Protein AF-A0A965PT67-F1 (afdb_monomer_lite)

Secondary structure (DSSP, 8-state):
--HHHHHHHHHHHHHHHHHHHHHHHHHHHHHHHHHHHHHHHHHHHHHHHHHHS-HHHHHHHHHHHHHHHHHTTSS-HHHHHHHHHHHHHHHHHHHHHHHHHHHHHHHHHHHHTT-

pLDDT: mean 85.27, std 9.39, range [55.38, 97.94]

Sequence (115 aa):
MSKLDLAFSLTANADGMSRGVAQADKELSKVGRSSKATSAEFRQAAKITQELQTPTEKYAASVSQLDKLLQKGLLTQEVYSRAVEKAKADMNAATQATDEMRSSSSLLQRTINAT

Radius of gyration: 30.09 Å; chains: 1; bounding box: 62×45×89 Å

Structure (mmCIF, N/CA/C/O backbone):
data_AF-A0A965PT67-F1
#
_entry.id   AF-A0A965PT67-F1
#
loop_
_atom_site.group_PDB
_atom_site.id
_atom_site.type_symbol
_atom_site.label_atom_id
_atom_site.label_alt_id
_atom_site.label_comp_id
_atom_site.label_asym_id
_atom_site.label_entity_id
_atom_site.label_seq_id
_atom_site.pdbx_PDB_ins_code
_atom_site.Cartn_x
_atom_site.Cartn_y
_atom_site.Cartn_z
_atom_site.occupancy
_atom_site.B_iso_or_equiv
_atom_site.auth_seq_id
_atom_site.auth_comp_id
_atom_site.auth_asym_id
_atom_site.auth_atom_id
_atom_site.pdbx_PDB_model_num
ATOM 1 N N . MET A 1 1 ? 38.659 8.249 -53.487 1.00 60.44 1 MET A N 1
ATOM 2 C CA . MET A 1 1 ? 38.531 9.039 -52.243 1.00 60.44 1 MET A CA 1
ATOM 3 C C . MET A 1 1 ? 39.920 9.341 -51.724 1.00 60.44 1 MET A C 1
ATOM 5 O O . MET A 1 1 ? 40.724 8.418 -51.629 1.00 60.44 1 MET A O 1
ATOM 9 N N . SER A 1 2 ? 40.227 10.612 -51.468 1.00 81.50 2 SER A N 1
ATOM 10 C CA . SER A 1 2 ? 41.522 11.003 -50.908 1.00 81.50 2 SER A CA 1
ATOM 11 C C . SER A 1 2 ? 41.544 10.750 -49.392 1.00 81.50 2 SER A C 1
ATOM 13 O O . SER A 1 2 ? 40.494 10.695 -48.751 1.00 81.50 2 SER A O 1
ATOM 15 N N . LYS A 1 3 ? 42.732 10.601 -48.787 1.00 76.56 3 LYS A N 1
ATOM 16 C CA . LYS A 1 3 ? 42.868 10.484 -47.318 1.00 76.56 3 LYS A CA 1
ATOM 17 C C . LYS A 1 3 ? 42.281 11.701 -46.579 1.00 76.56 3 LYS A C 1
ATOM 19 O O . LYS A 1 3 ? 41.862 11.568 -45.434 1.00 76.56 3 LYS A O 1
ATOM 24 N N . LEU A 1 4 ? 42.234 12.856 -47.249 1.00 76.00 4 LEU A N 1
ATOM 25 C CA . LEU A 1 4 ? 41.661 14.100 -46.739 1.00 76.00 4 LEU A CA 1
ATOM 26 C C . LEU A 1 4 ? 40.129 14.014 -46.600 1.00 76.00 4 LEU A C 1
ATOM 28 O O . LEU A 1 4 ? 39.590 14.406 -45.568 1.00 76.00 4 LEU A O 1
ATOM 32 N N . ASP A 1 5 ? 39.443 13.435 -47.592 1.00 72.31 5 ASP A N 1
ATOM 33 C CA . ASP A 1 5 ? 37.976 13.285 -47.583 1.00 72.31 5 ASP A CA 1
ATOM 34 C C . ASP A 1 5 ? 37.503 12.341 -46.468 1.00 72.31 5 ASP A C 1
ATOM 36 O O . ASP A 1 5 ? 36.498 12.593 -45.801 1.00 72.31 5 ASP A O 1
ATOM 40 N N . LEU A 1 6 ? 38.251 11.255 -46.237 1.00 73.50 6 LEU A N 1
ATOM 41 C CA . LEU A 1 6 ? 37.937 10.271 -45.200 1.00 73.50 6 LEU A CA 1
ATOM 42 C C . LEU A 1 6 ? 38.121 10.857 -43.792 1.00 73.50 6 LEU A C 1
ATOM 44 O O . LEU A 1 6 ? 37.294 10.624 -42.914 1.00 73.50 6 LEU A O 1
ATOM 48 N N . ALA A 1 7 ? 39.177 11.652 -43.592 1.00 68.31 7 ALA A N 1
ATOM 49 C CA . ALA A 1 7 ? 39.426 12.339 -42.328 1.00 68.31 7 ALA A CA 1
ATOM 50 C C . ALA A 1 7 ? 38.323 13.363 -42.011 1.00 68.31 7 ALA A C 1
ATOM 52 O O . ALA A 1 7 ? 37.841 13.417 -40.882 1.00 68.31 7 ALA A O 1
ATOM 53 N N . PHE A 1 8 ? 37.870 14.128 -43.008 1.00 71.56 8 PHE A N 1
ATOM 54 C CA . PHE A 1 8 ? 36.785 15.095 -42.832 1.00 71.56 8 PHE A CA 1
ATOM 55 C C . PHE A 1 8 ? 35.443 14.415 -42.508 1.00 71.56 8 PHE A C 1
ATOM 57 O O . PHE A 1 8 ? 34.743 14.823 -41.581 1.00 71.56 8 PHE A O 1
ATOM 64 N N . SER A 1 9 ? 35.107 1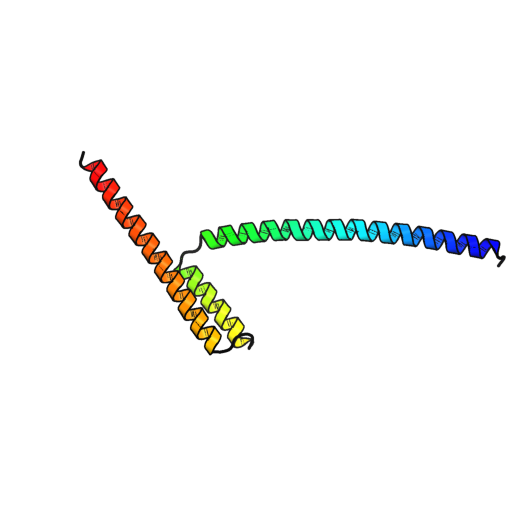3.337 -43.225 1.00 71.56 9 SER A N 1
ATOM 65 C CA . SER A 1 9 ? 33.877 12.568 -42.996 1.00 71.56 9 SER A CA 1
ATOM 66 C C . SER A 1 9 ? 33.841 11.899 -41.615 1.00 71.56 9 SER A C 1
ATOM 68 O O . SER A 1 9 ? 32.796 11.909 -40.960 1.00 71.56 9 SER A O 1
ATOM 70 N N . LEU A 1 10 ? 34.970 11.355 -41.147 1.00 71.62 10 LEU A N 1
ATOM 71 C CA . LEU A 1 10 ? 35.052 10.697 -39.843 1.00 71.62 10 LEU A CA 1
ATOM 72 C C . LEU A 1 10 ? 34.889 11.699 -38.687 1.00 71.62 10 LEU A C 1
ATOM 74 O O . LEU A 1 10 ? 34.143 11.424 -37.748 1.00 71.62 10 LEU A O 1
ATOM 78 N N . THR A 1 11 ? 35.516 12.876 -38.786 1.00 69.69 11 THR A N 1
ATOM 79 C CA . THR A 1 11 ? 35.399 13.949 -37.783 1.00 69.69 11 THR A CA 1
ATOM 80 C C . THR A 1 11 ? 33.974 14.498 -37.696 1.00 69.69 11 THR A C 1
ATOM 82 O O . THR A 1 11 ? 33.429 14.609 -36.601 1.00 69.69 11 THR A O 1
ATOM 85 N N . ALA A 1 12 ? 33.312 14.744 -38.834 1.00 73.50 12 ALA A N 1
ATOM 86 C CA . ALA A 1 12 ? 31.923 15.209 -38.848 1.00 73.50 12 ALA A CA 1
ATOM 87 C C . ALA A 1 12 ? 30.954 14.207 -38.185 1.00 73.50 12 ALA A C 1
ATOM 89 O O . ALA A 1 12 ? 30.024 14.606 -37.478 1.00 73.50 12 ALA A O 1
ATOM 90 N N . ASN A 1 13 ? 31.187 12.904 -38.371 1.00 76.88 13 ASN A N 1
ATOM 91 C CA . ASN A 1 13 ? 30.379 11.856 -37.749 1.00 76.88 13 ASN A CA 1
ATOM 92 C C . ASN A 1 13 ? 30.659 11.723 -36.237 1.00 76.88 13 ASN A C 1
ATOM 94 O O . ASN A 1 13 ? 29.732 11.532 -35.451 1.00 76.88 13 ASN A O 1
ATOM 98 N N . ALA A 1 14 ? 31.919 11.878 -35.813 1.00 77.81 14 ALA A N 1
ATOM 99 C CA . ALA A 1 14 ? 32.308 11.869 -34.401 1.00 77.81 14 ALA A CA 1
ATOM 100 C C . ALA A 1 14 ? 31.713 13.058 -33.619 1.00 77.81 14 ALA A C 1
ATOM 102 O O . ALA A 1 14 ? 31.199 12.881 -32.509 1.00 77.81 14 ALA A O 1
ATOM 103 N N . ASP A 1 15 ? 31.702 14.252 -34.217 1.00 81.38 15 ASP A N 1
ATOM 104 C CA . ASP A 1 15 ? 31.069 15.442 -33.636 1.00 81.38 15 ASP A CA 1
ATOM 105 C C . ASP A 1 15 ? 29.543 15.297 -33.557 1.00 81.38 15 ASP A C 1
ATOM 107 O O . ASP A 1 15 ? 28.919 15.688 -32.566 1.00 81.38 15 ASP A O 1
ATOM 111 N N . GLY A 1 16 ? 28.929 14.709 -34.589 1.00 81.38 16 GLY A N 1
ATOM 112 C CA . GLY A 1 16 ? 27.499 14.402 -34.618 1.00 81.38 16 GLY A CA 1
ATOM 113 C C . GLY A 1 16 ? 27.090 13.419 -33.519 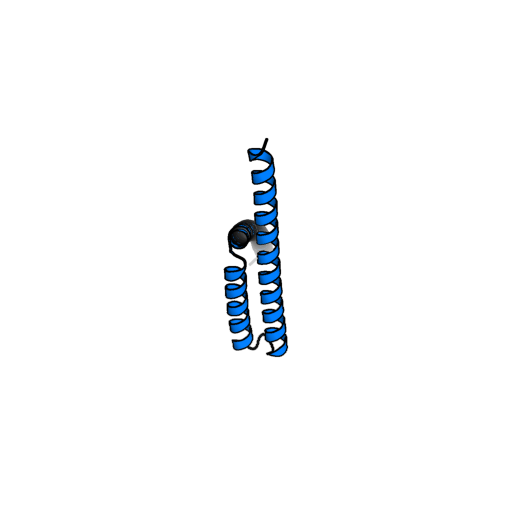1.00 81.38 16 GLY A C 1
ATOM 114 O O . GLY A 1 16 ? 26.148 13.692 -32.773 1.00 81.38 16 GLY A O 1
ATOM 115 N N . MET A 1 17 ? 27.835 12.319 -33.358 1.00 82.50 17 MET A N 1
ATOM 116 C CA . MET A 1 17 ? 27.606 11.343 -32.286 1.00 82.50 17 MET A CA 1
ATOM 117 C C . MET A 1 17 ? 27.790 11.957 -30.899 1.00 82.50 17 MET A C 1
ATOM 119 O O . MET A 1 17 ? 26.936 11.767 -30.038 1.00 82.50 17 MET A O 1
ATOM 123 N N . SER A 1 18 ? 28.846 12.743 -30.685 1.00 83.31 18 SER A N 1
ATOM 124 C CA . SER A 1 18 ? 29.108 13.379 -29.387 1.00 83.31 18 SER A CA 1
ATOM 125 C C . SER A 1 18 ? 27.982 14.334 -28.977 1.00 83.31 18 SER A C 1
ATOM 127 O O . SER A 1 18 ? 27.534 14.325 -27.830 1.00 83.31 18 SER A O 1
ATOM 129 N N . ARG A 1 19 ? 27.456 15.121 -29.926 1.00 85.25 19 ARG A N 1
ATOM 130 C CA . ARG A 1 19 ? 26.286 15.983 -29.687 1.00 85.25 19 ARG A CA 1
ATOM 131 C C . ARG A 1 19 ? 25.012 15.173 -29.449 1.00 85.25 19 ARG A C 1
ATOM 133 O O . ARG A 1 19 ? 24.238 15.527 -28.563 1.00 85.25 19 ARG A O 1
ATOM 140 N N . GLY A 1 20 ? 24.813 14.088 -30.199 1.00 84.12 20 GLY A N 1
ATOM 141 C CA . GLY A 1 20 ? 23.674 13.183 -30.033 1.00 84.12 20 GLY A CA 1
ATOM 142 C C . GLY A 1 20 ? 23.646 12.514 -28.658 1.00 84.12 20 GLY A C 1
ATOM 143 O O . GLY A 1 20 ? 22.606 12.517 -28.004 1.00 84.12 20 GLY A O 1
ATOM 144 N N . VAL A 1 21 ? 24.792 12.020 -28.181 1.00 86.44 21 VAL A N 1
ATOM 145 C CA . VAL A 1 21 ? 24.941 11.431 -26.840 1.00 86.44 21 VAL A CA 1
ATOM 146 C C . VAL A 1 21 ? 24.679 12.479 -25.758 1.00 86.44 21 VAL A C 1
ATOM 148 O O . VAL A 1 21 ? 23.845 12.254 -24.887 1.00 86.44 21 VAL A O 1
ATOM 151 N N . ALA A 1 22 ? 25.276 13.671 -25.861 1.00 86.44 22 ALA A N 1
ATOM 152 C CA . ALA A 1 22 ? 25.040 14.747 -24.896 1.00 86.44 22 ALA A CA 1
ATOM 153 C C . ALA A 1 22 ? 23.563 15.194 -24.843 1.00 86.44 22 ALA A C 1
ATOM 155 O O . ALA A 1 22 ? 23.036 15.535 -23.779 1.00 86.44 22 ALA A O 1
ATOM 156 N N . GLN A 1 23 ? 22.873 15.193 -25.986 1.00 87.06 23 GLN A N 1
ATOM 157 C CA . GLN A 1 23 ? 21.446 15.492 -26.051 1.00 87.06 23 GLN A CA 1
ATOM 158 C C . GLN A 1 23 ? 20.601 14.366 -25.442 1.00 87.06 23 GLN A C 1
ATOM 160 O O . GLN A 1 23 ? 19.678 14.652 -24.677 1.00 87.06 23 GLN A O 1
ATOM 165 N N . ALA A 1 24 ? 20.938 13.106 -25.721 1.00 84.94 24 ALA A N 1
ATOM 166 C CA . ALA A 1 24 ? 20.283 11.947 -25.123 1.00 84.94 24 ALA A CA 1
ATOM 167 C C . ALA A 1 24 ? 20.430 11.941 -23.593 1.00 84.94 24 ALA A C 1
ATOM 169 O O . ALA A 1 24 ? 19.432 11.782 -22.892 1.00 84.94 24 ALA A O 1
ATOM 170 N N . ASP A 1 25 ? 21.623 12.222 -23.066 1.00 86.44 25 ASP A N 1
ATOM 171 C CA . ASP A 1 25 ? 21.878 12.312 -21.623 1.00 86.44 25 ASP A CA 1
ATOM 172 C C . ASP A 1 25 ? 21.050 13.416 -20.957 1.00 86.44 25 ASP A C 1
ATOM 174 O O . ASP A 1 25 ? 20.505 13.240 -19.860 1.00 86.44 25 ASP A O 1
ATOM 178 N N . LYS A 1 26 ? 20.904 14.563 -21.630 1.00 89.69 26 LYS A N 1
ATOM 179 C CA . LYS A 1 26 ? 20.093 15.684 -21.144 1.00 89.69 26 LYS A CA 1
ATOM 180 C C . LYS A 1 26 ? 18.613 15.319 -21.068 1.00 89.69 26 LYS A C 1
ATOM 182 O O . LYS A 1 26 ? 17.972 15.628 -20.060 1.00 89.69 26 LYS A O 1
ATOM 187 N N . GLU A 1 27 ? 18.070 14.680 -22.101 1.00 88.56 27 GLU A N 1
ATOM 188 C CA . GLU A 1 27 ? 16.667 14.253 -22.118 1.00 88.56 27 GLU A CA 1
ATOM 189 C C . GLU A 1 27 ? 16.416 13.107 -21.135 1.00 88.56 27 GLU A C 1
ATOM 191 O O . GLU A 1 27 ? 15.469 13.179 -20.353 1.00 88.56 27 GLU A O 1
ATOM 196 N N . LEU A 1 28 ? 17.314 12.123 -21.048 1.00 88.69 28 LEU A N 1
ATOM 197 C CA . LEU A 1 28 ? 17.227 11.045 -20.063 1.00 88.69 28 LEU A CA 1
ATOM 198 C C . LEU A 1 28 ? 17.262 11.589 -18.630 1.00 88.69 28 LEU A C 1
ATOM 200 O O . LEU A 1 28 ? 16.466 11.186 -17.784 1.00 88.69 28 LEU A O 1
ATOM 204 N N . SER A 1 29 ? 18.116 12.578 -18.362 1.00 89.62 29 SER A N 1
ATOM 205 C CA . SER A 1 29 ? 18.179 13.252 -17.062 1.00 89.62 29 SER A CA 1
ATOM 206 C C . SER A 1 29 ? 16.922 14.067 -16.750 1.00 89.62 29 SER A C 1
ATOM 208 O O . SER A 1 29 ? 16.553 14.222 -15.584 1.00 89.62 29 SER A O 1
ATOM 210 N N . LYS A 1 30 ? 16.255 14.643 -17.758 1.00 88.25 30 LYS A N 1
ATOM 211 C CA . LYS A 1 30 ? 14.959 15.314 -17.570 1.00 88.25 30 LYS A CA 1
ATOM 212 C C . LYS A 1 30 ? 13.856 14.300 -17.286 1.00 88.25 30 LYS A C 1
ATOM 214 O O . LYS A 1 30 ? 13.116 14.503 -16.332 1.00 88.25 30 LYS A O 1
ATOM 219 N N . VAL A 1 31 ? 13.799 13.204 -18.043 1.00 88.50 31 VAL A N 1
ATOM 220 C CA . VAL A 1 31 ? 12.830 12.113 -17.857 1.00 88.50 31 VAL A CA 1
ATOM 221 C C . VAL A 1 31 ? 13.014 11.429 -16.500 1.00 88.50 31 VAL A C 1
ATOM 223 O O . VAL A 1 31 ? 12.044 11.171 -15.794 1.00 88.50 31 VAL A O 1
ATOM 226 N N . GLY A 1 32 ? 14.254 11.189 -16.073 1.00 85.94 32 GLY A N 1
ATOM 227 C CA . GLY A 1 32 ? 14.544 10.642 -14.747 1.00 85.94 32 GLY A CA 1
ATOM 228 C C . GLY A 1 32 ? 14.094 11.577 -13.621 1.00 85.94 32 GLY A C 1
ATOM 229 O O . GLY A 1 32 ? 13.506 11.132 -12.634 1.00 85.94 32 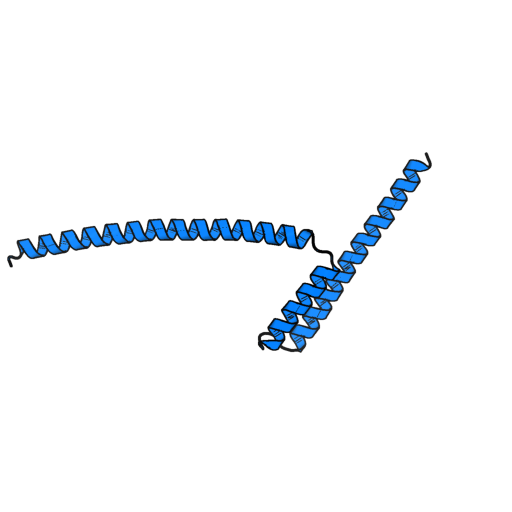GLY A O 1
ATOM 230 N N . ARG A 1 33 ? 14.308 12.890 -13.780 1.00 85.44 33 ARG A N 1
ATOM 231 C CA . ARG A 1 33 ? 13.835 13.899 -12.820 1.00 85.44 33 ARG A CA 1
ATOM 232 C C . ARG A 1 33 ? 12.312 14.019 -12.801 1.00 85.44 33 ARG A C 1
ATOM 234 O O . ARG A 1 33 ? 11.751 14.053 -11.709 1.00 85.44 33 ARG A O 1
ATOM 241 N N . SER A 1 34 ? 11.652 14.042 -13.960 1.00 79.19 34 SER A N 1
ATOM 242 C CA . SER A 1 34 ? 10.189 14.108 -14.037 1.00 79.19 34 SER A CA 1
ATOM 243 C C . SER A 1 34 ? 9.549 12.852 -13.451 1.00 79.19 34 SER A C 1
ATOM 245 O O . SER A 1 34 ? 8.693 12.962 -12.582 1.00 79.19 34 SER A O 1
ATOM 247 N N . SER A 1 35 ? 10.050 11.663 -13.797 1.00 82.38 35 SER A N 1
ATOM 248 C CA . SER A 1 35 ? 9.604 10.391 -13.217 1.00 82.38 35 SER A CA 1
ATOM 249 C C . SER A 1 35 ? 9.746 10.368 -11.690 1.00 82.38 35 SER A C 1
ATOM 251 O O . SER A 1 35 ? 8.828 9.955 -10.975 1.00 82.38 35 SER A O 1
ATOM 253 N N . LYS A 1 36 ? 10.864 10.880 -11.154 1.00 83.25 36 LYS A N 1
ATOM 254 C CA . LYS A 1 36 ? 11.080 10.980 -9.703 1.00 83.25 36 LYS A CA 1
ATOM 255 C C . LYS A 1 36 ? 10.113 11.958 -9.030 1.00 83.25 36 LYS A C 1
ATOM 257 O O . LYS A 1 36 ? 9.614 11.632 -7.952 1.00 83.25 36 LYS A O 1
ATOM 262 N N . ALA A 1 37 ? 9.867 13.120 -9.639 1.00 77.06 37 ALA A N 1
ATOM 263 C CA . ALA A 1 37 ? 8.932 14.126 -9.132 1.00 77.06 37 ALA A CA 1
ATOM 264 C C . ALA A 1 37 ? 7.499 13.577 -9.101 1.00 77.06 37 ALA A C 1
ATOM 266 O O . ALA A 1 37 ? 6.888 13.521 -8.037 1.00 77.06 37 ALA A O 1
ATOM 267 N N . THR A 1 38 ? 7.033 13.021 -10.218 1.00 78.69 38 THR A N 1
ATOM 268 C CA . THR A 1 38 ? 5.731 12.354 -10.323 1.00 78.69 38 THR A CA 1
ATOM 269 C C . THR A 1 38 ? 5.594 11.213 -9.311 1.00 78.69 38 THR A C 1
ATOM 271 O O . THR A 1 38 ? 4.594 11.105 -8.608 1.00 78.69 38 THR A O 1
ATOM 274 N N . SER A 1 39 ? 6.632 10.388 -9.141 1.00 84.00 39 SER A N 1
ATOM 275 C CA . SER A 1 39 ? 6.631 9.329 -8.123 1.00 84.00 39 SER A CA 1
ATOM 276 C C . SER A 1 39 ? 6.527 9.874 -6.693 1.00 84.00 39 SER A C 1
ATOM 278 O O . SER A 1 39 ? 5.973 9.208 -5.821 1.00 84.00 39 SER A O 1
ATOM 280 N N . ALA A 1 40 ? 7.088 11.053 -6.409 1.00 84.06 40 ALA A N 1
ATOM 281 C CA . ALA A 1 40 ? 6.975 11.683 -5.096 1.00 84.06 40 ALA A CA 1
ATOM 282 C C . ALA A 1 40 ? 5.547 12.182 -4.830 1.00 84.06 40 ALA A C 1
ATOM 284 O O . ALA A 1 40 ? 5.011 11.903 -3.759 1.00 84.06 40 ALA A O 1
ATOM 285 N N . GLU A 1 41 ? 4.917 12.818 -5.816 1.00 80.62 41 GLU A N 1
ATOM 286 C CA . GLU A 1 41 ? 3.525 13.278 -5.744 1.00 80.62 41 GLU A CA 1
ATOM 287 C C . GLU A 1 41 ? 2.556 12.106 -5.536 1.00 80.62 41 GLU A C 1
ATOM 289 O O . GLU A 1 41 ? 1.724 12.142 -4.630 1.00 80.62 41 GLU A O 1
ATOM 294 N N . PHE A 1 42 ? 2.723 11.011 -6.287 1.00 79.81 42 PHE A N 1
ATOM 295 C CA . PHE A 1 42 ? 1.919 9.799 -6.096 1.00 79.81 42 PHE A CA 1
ATOM 296 C C . PHE A 1 42 ? 2.107 9.176 -4.713 1.00 79.81 42 PHE A C 1
ATOM 298 O O . PHE A 1 42 ? 1.131 8.753 -4.097 1.00 79.81 42 PHE A O 1
ATOM 305 N N . ARG A 1 43 ? 3.340 9.139 -4.190 1.00 80.94 43 ARG A N 1
ATOM 306 C CA . ARG A 1 43 ? 3.593 8.659 -2.821 1.00 80.94 43 ARG A CA 1
ATOM 307 C C . ARG A 1 43 ? 2.901 9.532 -1.779 1.00 80.94 43 ARG A C 1
ATOM 309 O O . ARG A 1 43 ? 2.356 9.000 -0.816 1.00 80.94 43 ARG A O 1
ATOM 316 N N . GLN A 1 44 ? 2.900 10.848 -1.970 1.00 79.06 44 GLN A N 1
ATOM 317 C CA . GLN A 1 44 ? 2.231 11.774 -1.062 1.00 79.06 44 GLN A CA 1
ATOM 318 C C . GLN A 1 44 ? 0.707 11.611 -1.115 1.00 79.06 44 GLN A C 1
ATOM 320 O O . GLN A 1 44 ? 0.074 11.498 -0.068 1.00 79.06 44 GLN A O 1
ATOM 325 N N . ALA A 1 45 ? 0.124 11.512 -2.310 1.00 75.38 45 ALA A N 1
ATOM 326 C CA . ALA A 1 45 ? -1.304 11.253 -2.480 1.00 75.38 45 ALA A CA 1
ATOM 327 C C . ALA A 1 45 ? -1.722 9.897 -1.882 1.00 75.38 45 ALA A C 1
ATOM 329 O O . ALA A 1 45 ? -2.738 9.808 -1.190 1.00 75.38 45 ALA A O 1
ATOM 330 N N . ALA A 1 46 ? -0.913 8.852 -2.086 1.00 76.31 46 ALA A N 1
ATOM 331 C CA . ALA A 1 46 ? -1.133 7.538 -1.488 1.00 76.31 46 ALA A CA 1
ATOM 332 C C . ALA A 1 46 ? -1.081 7.599 0.044 1.00 76.31 46 ALA A C 1
ATOM 334 O O . ALA A 1 46 ? -1.952 7.032 0.696 1.00 76.31 46 ALA A O 1
ATOM 335 N N . LYS A 1 47 ? -0.121 8.338 0.617 1.00 75.62 47 LYS A N 1
ATOM 336 C CA . LYS A 1 47 ? -0.012 8.541 2.068 1.00 75.62 47 LYS A CA 1
ATOM 337 C C . LYS A 1 47 ? -1.251 9.233 2.637 1.00 75.62 47 LYS A C 1
ATOM 339 O O . LYS A 1 47 ? -1.819 8.730 3.597 1.00 75.62 47 LYS A O 1
ATOM 344 N N . ILE A 1 48 ? -1.707 10.323 2.018 1.00 79.31 48 ILE A N 1
ATOM 345 C CA . ILE A 1 48 ? -2.920 11.040 2.452 1.00 79.31 48 ILE A CA 1
ATOM 346 C C . ILE A 1 48 ? -4.144 10.122 2.364 1.00 79.31 48 ILE A C 1
ATOM 348 O O . ILE A 1 48 ? -4.924 10.024 3.305 1.00 79.31 48 ILE A O 1
ATOM 352 N N . THR A 1 49 ? -4.291 9.393 1.257 1.00 73.94 49 THR A N 1
ATOM 353 C CA . THR A 1 49 ? -5.400 8.445 1.077 1.00 73.94 49 THR A CA 1
ATOM 354 C C . THR A 1 49 ? -5.378 7.360 2.155 1.00 73.94 49 THR A C 1
ATOM 356 O O . THR A 1 49 ? -6.412 7.039 2.732 1.00 73.94 49 THR A O 1
ATOM 359 N N . GLN A 1 50 ? -4.197 6.824 2.471 1.00 75.12 50 GLN A N 1
ATOM 360 C CA . GLN A 1 50 ? -4.020 5.851 3.547 1.00 75.12 50 GLN A CA 1
ATOM 361 C C . GLN A 1 50 ? -4.303 6.451 4.926 1.00 75.12 50 GLN A C 1
ATOM 363 O O . GLN A 1 50 ? -4.821 5.754 5.789 1.00 75.12 50 GLN A O 1
ATOM 368 N N . GLU A 1 51 ? -3.984 7.715 5.180 1.00 77.25 51 GLU A N 1
ATOM 369 C CA . GLU A 1 51 ? -4.294 8.372 6.457 1.00 77.25 51 GLU A CA 1
ATOM 370 C C . GLU A 1 51 ? -5.801 8.524 6.683 1.00 77.25 51 GLU A C 1
ATOM 372 O O . GLU A 1 51 ? -6.254 8.409 7.818 1.00 77.25 51 GLU A O 1
ATOM 377 N N . LEU A 1 52 ? -6.574 8.703 5.610 1.00 82.12 52 LEU A N 1
ATOM 378 C CA . LEU A 1 52 ? -8.029 8.857 5.673 1.00 82.12 52 LEU A CA 1
ATOM 379 C C . LEU A 1 52 ? -8.795 7.532 5.788 1.00 82.12 52 LEU A C 1
ATOM 381 O O . LEU A 1 52 ? -9.970 7.544 6.145 1.00 82.12 52 LEU A O 1
ATOM 385 N N . GLN A 1 53 ? -8.158 6.396 5.496 1.00 85.62 53 GLN A N 1
ATOM 386 C CA . GLN A 1 53 ? -8.798 5.088 5.627 1.00 85.62 53 GLN A CA 1
ATOM 387 C C . GLN A 1 53 ? -9.000 4.705 7.091 1.00 85.62 53 GLN A C 1
ATOM 389 O O . GLN A 1 53 ? -8.079 4.779 7.914 1.00 85.62 53 GLN A O 1
ATOM 394 N N . THR A 1 54 ? -10.186 4.180 7.386 1.00 89.56 54 THR A N 1
ATOM 395 C CA . THR A 1 54 ? -10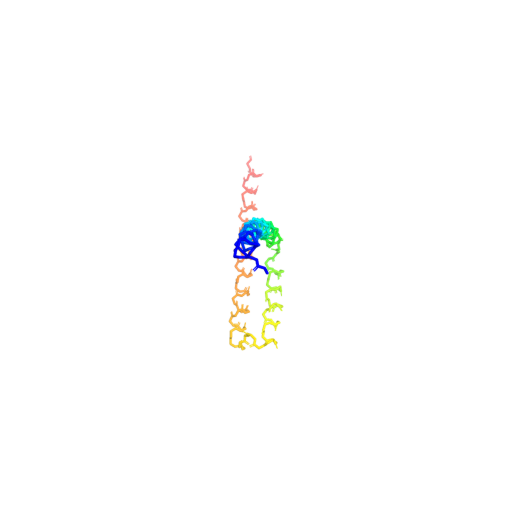.477 3.556 8.675 1.00 89.56 54 THR A CA 1
ATOM 396 C C . THR A 1 54 ? -9.606 2.307 8.884 1.00 89.56 54 THR A C 1
ATOM 398 O O . THR A 1 54 ? -9.190 1.659 7.914 1.00 89.56 54 THR A O 1
ATOM 401 N N . PRO A 1 55 ? -9.334 1.909 10.141 1.00 88.38 55 PRO A N 1
ATOM 402 C CA . PRO A 1 55 ? -8.598 0.677 10.428 1.00 88.38 55 PRO A CA 1
ATOM 403 C C . PRO A 1 55 ? -9.190 -0.562 9.737 1.00 88.38 55 PRO A C 1
ATOM 405 O O . PRO A 1 55 ? -8.451 -1.390 9.205 1.00 88.38 55 PRO A O 1
ATOM 408 N N . THR A 1 56 ? -10.521 -0.659 9.680 1.00 88.62 56 THR A N 1
ATOM 409 C CA . THR A 1 56 ? -11.237 -1.773 9.042 1.00 88.62 56 THR A CA 1
ATOM 410 C C . THR A 1 56 ? -11.035 -1.802 7.527 1.00 88.62 56 THR A C 1
ATOM 412 O O . THR A 1 56 ? -10.811 -2.869 6.955 1.00 88.62 56 THR A O 1
ATOM 415 N N . GLU A 1 57 ? -11.059 -0.645 6.861 1.00 91.44 57 GLU A N 1
ATOM 416 C CA . GLU A 1 57 ? -10.789 -0.551 5.420 1.00 91.44 57 GLU A CA 1
ATOM 417 C C . GLU A 1 57 ? -9.346 -0.941 5.090 1.00 91.44 57 GLU A C 1
ATOM 419 O O . GLU A 1 57 ? -9.110 -1.681 4.132 1.00 91.44 57 GLU A O 1
ATOM 424 N N . LYS A 1 58 ? -8.379 -0.516 5.915 1.00 91.56 58 LYS A N 1
ATOM 425 C CA . LYS A 1 58 ? -6.969 -0.919 5.772 1.00 91.56 58 LYS A CA 1
ATOM 426 C C . LYS A 1 58 ? -6.793 -2.424 5.905 1.00 91.56 58 LYS A C 1
ATOM 428 O O . LYS A 1 58 ? -6.063 -3.027 5.116 1.00 91.56 58 LYS A O 1
ATOM 433 N N . TYR A 1 59 ? -7.460 -3.029 6.885 1.00 93.19 59 TYR A N 1
ATOM 434 C CA . TYR A 1 59 ? -7.447 -4.474 7.078 1.00 93.19 59 TYR A CA 1
ATOM 435 C C . TYR A 1 59 ? -8.011 -5.202 5.854 1.00 93.19 59 TYR A C 1
ATOM 437 O O . TYR A 1 59 ? -7.332 -6.058 5.289 1.00 93.19 59 TYR A O 1
ATOM 445 N N . ALA A 1 60 ? -9.201 -4.813 5.387 1.00 94.06 60 ALA A N 1
ATOM 446 C CA . ALA A 1 60 ? -9.839 -5.429 4.225 1.00 94.06 60 ALA A CA 1
ATOM 447 C C . ALA A 1 60 ? -8.973 -5.319 2.956 1.00 94.06 60 ALA A C 1
ATOM 449 O O . ALA A 1 60 ? -8.791 -6.303 2.235 1.00 94.06 60 ALA A O 1
ATOM 450 N N . ALA A 1 61 ? -8.380 -4.146 2.709 1.00 93.81 61 ALA A N 1
ATOM 451 C CA . ALA A 1 61 ? -7.467 -3.938 1.588 1.00 93.81 61 ALA A CA 1
ATOM 452 C C . ALA A 1 61 ? -6.205 -4.811 1.701 1.00 93.81 61 ALA A C 1
ATOM 454 O O . ALA A 1 61 ? -5.778 -5.412 0.712 1.00 93.81 61 ALA A O 1
ATOM 455 N N . SER A 1 62 ? -5.641 -4.924 2.908 1.00 94.56 62 SER A N 1
ATOM 456 C CA . SER A 1 62 ? -4.454 -5.743 3.175 1.00 94.56 62 SER A CA 1
ATOM 457 C C . SER A 1 62 ? -4.730 -7.225 2.931 1.00 94.56 62 SER A C 1
ATOM 459 O O . SER A 1 62 ? -3.975 -7.864 2.202 1.00 94.56 62 SER A O 1
ATOM 461 N N . VAL A 1 63 ? -5.836 -7.761 3.459 1.00 96.94 63 VAL A N 1
ATOM 462 C CA . VAL A 1 63 ? -6.238 -9.159 3.228 1.00 96.94 63 VAL A CA 1
ATOM 463 C C . VAL A 1 63 ? -6.461 -9.420 1.737 1.00 96.94 63 VAL A C 1
ATOM 465 O O . VAL A 1 63 ? -5.880 -10.356 1.196 1.00 96.94 63 VAL A O 1
ATOM 468 N N . SER A 1 64 ? -7.173 -8.533 1.030 1.00 97.44 64 SER A N 1
ATOM 469 C CA . SER A 1 64 ? -7.387 -8.671 -0.419 1.00 97.44 64 SER A CA 1
ATOM 470 C C . SER A 1 64 ? -6.078 -8.702 -1.219 1.00 97.44 64 SER A C 1
ATOM 472 O O . SER A 1 64 ? -5.960 -9.408 -2.224 1.00 97.44 64 SER A O 1
ATOM 474 N N . GLN A 1 65 ? -5.072 -7.929 -0.804 1.00 96.44 65 GLN A N 1
ATOM 475 C CA . GLN A 1 65 ? -3.758 -7.951 -1.441 1.00 96.44 65 GLN A CA 1
ATOM 476 C C . GLN A 1 65 ? -2.992 -9.240 -1.121 1.00 96.44 65 GLN A C 1
ATOM 478 O O . GLN A 1 65 ? -2.387 -9.817 -2.026 1.00 96.44 65 GLN A O 1
ATOM 483 N N . LEU A 1 66 ? -3.041 -9.708 0.127 1.00 97.38 66 LEU A N 1
ATOM 484 C CA . LEU A 1 66 ? -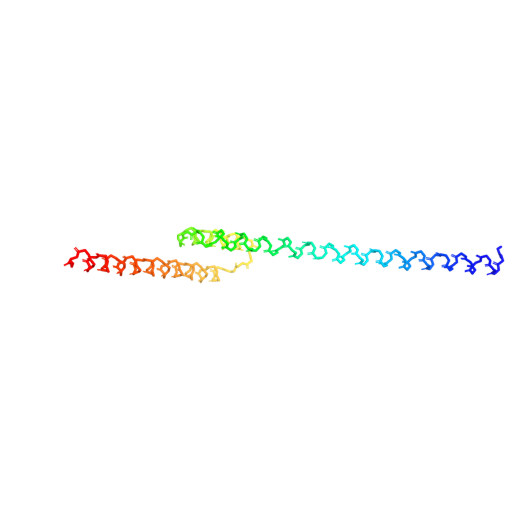2.431 -10.970 0.546 1.00 97.38 66 LEU A CA 1
ATOM 485 C C . LEU A 1 66 ? -3.035 -12.164 -0.205 1.00 97.38 66 LEU A C 1
ATOM 487 O O . LEU A 1 66 ? -2.279 -13.007 -0.685 1.00 97.38 66 LEU A O 1
ATOM 491 N N . ASP A 1 67 ? -4.355 -12.182 -0.407 1.00 97.31 67 ASP A N 1
ATOM 492 C CA . ASP A 1 67 ? -5.049 -13.198 -1.207 1.00 97.31 67 ASP A CA 1
ATOM 493 C C . ASP A 1 67 ? -4.507 -13.254 -2.636 1.00 97.31 67 ASP A C 1
ATOM 495 O O . ASP A 1 67 ? -4.148 -14.319 -3.137 1.00 97.31 67 ASP A O 1
ATOM 499 N N . LYS A 1 68 ? -4.376 -12.093 -3.292 1.00 97.94 68 LYS A N 1
ATOM 500 C CA . LYS A 1 68 ? -3.834 -12.008 -4.658 1.00 97.94 68 LYS A CA 1
ATOM 501 C C . LYS A 1 68 ? -2.398 -12.518 -4.734 1.00 97.94 68 LYS A C 1
ATOM 503 O O . LYS A 1 68 ? -2.017 -13.124 -5.732 1.00 97.94 68 LYS A O 1
ATOM 508 N N . LEU A 1 69 ? -1.581 -12.239 -3.721 1.00 97.69 69 LEU A N 1
ATOM 509 C CA . LEU A 1 69 ? -0.188 -12.684 -3.683 1.00 97.69 69 LEU A CA 1
ATOM 510 C C . LEU A 1 69 ? -0.084 -14.193 -3.436 1.00 97.69 69 LEU A C 1
ATOM 512 O O . LEU A 1 69 ? 0.714 -14.855 -4.099 1.00 97.69 69 LEU A O 1
ATOM 516 N N . LEU A 1 70 ? -0.924 -14.738 -2.553 1.00 96.94 70 LEU A N 1
ATOM 517 C CA . LEU A 1 70 ? -1.031 -16.176 -2.319 1.00 96.94 70 LEU A CA 1
ATOM 518 C C . LEU A 1 70 ? -1.497 -16.909 -3.584 1.00 96.94 70 LEU A C 1
ATOM 520 O O . LEU A 1 70 ? -0.857 -17.867 -4.007 1.00 96.94 70 LEU A O 1
ATOM 524 N N . GLN A 1 71 ? -2.547 -16.415 -4.248 1.00 97.12 71 GLN A N 1
ATOM 525 C CA . GLN A 1 71 ? -3.061 -16.982 -5.502 1.00 97.12 71 GLN A CA 1
ATOM 526 C C . GLN A 1 71 ? -2.021 -16.978 -6.629 1.00 97.12 71 GLN A C 1
ATOM 528 O O . GLN A 1 71 ? -1.990 -17.892 -7.448 1.00 97.12 71 GLN A O 1
ATOM 533 N N . LYS A 1 72 ? -1.149 -15.964 -6.669 1.00 97.62 72 LYS A N 1
ATOM 534 C CA . LYS A 1 72 ? -0.033 -15.885 -7.624 1.00 97.62 72 LYS A CA 1
ATOM 535 C C . LYS A 1 72 ? 1.164 -16.768 -7.246 1.00 97.62 72 LYS A C 1
ATOM 537 O O . LYS A 1 72 ? 2.162 -16.744 -7.959 1.00 97.62 72 LYS A O 1
ATOM 542 N N . GLY A 1 73 ? 1.105 -17.496 -6.129 1.00 96.88 73 GLY A N 1
ATOM 543 C CA . GLY A 1 73 ? 2.217 -18.300 -5.615 1.00 96.88 73 GLY A CA 1
ATOM 544 C C . GLY A 1 73 ? 3.397 -17.470 -5.098 1.00 96.88 73 GLY A C 1
ATOM 545 O O . GLY A 1 73 ? 4.482 -18.005 -4.897 1.00 96.88 73 GLY A O 1
ATOM 546 N N . LEU A 1 74 ? 3.202 -16.162 -4.889 1.00 97.75 74 LEU A N 1
ATOM 547 C CA . LEU A 1 74 ? 4.234 -15.250 -4.380 1.00 97.75 74 LEU A CA 1
ATOM 548 C C . LEU A 1 74 ? 4.334 -15.282 -2.849 1.00 97.75 74 LEU A C 1
ATOM 550 O O . LEU A 1 74 ? 5.290 -14.754 -2.286 1.00 97.75 74 LEU A O 1
ATOM 554 N N . LEU A 1 75 ? 3.351 -15.887 -2.180 1.00 96.31 75 LEU A N 1
ATOM 555 C CA . LEU A 1 75 ? 3.347 -16.154 -0.746 1.00 96.31 75 LEU A CA 1
ATOM 556 C C . LEU A 1 75 ? 3.074 -17.631 -0.492 1.00 96.31 75 LEU A C 1
ATOM 558 O O . LEU A 1 75 ? 2.270 -18.251 -1.185 1.00 96.31 75 LEU A O 1
ATOM 562 N N . THR A 1 76 ? 3.701 -18.176 0.547 1.00 97.75 76 THR A N 1
ATOM 563 C CA . THR A 1 76 ? 3.289 -19.462 1.111 1.00 97.75 76 THR A CA 1
ATOM 564 C C . THR A 1 76 ? 2.089 -19.261 2.034 1.00 97.75 76 THR A C 1
ATOM 566 O O . THR A 1 76 ? 1.846 -18.163 2.544 1.00 97.75 76 THR A O 1
ATOM 569 N N . GLN A 1 77 ? 1.350 -20.338 2.300 1.00 97.00 77 GLN A N 1
ATOM 570 C CA . GLN A 1 77 ? 0.190 -20.286 3.189 1.00 97.00 77 GLN A CA 1
ATOM 571 C C . GLN A 1 77 ? 0.555 -19.915 4.636 1.00 97.00 77 GLN A C 1
ATOM 573 O O . GLN A 1 77 ? -0.216 -19.237 5.317 1.00 97.00 77 GLN A O 1
ATOM 578 N N . GLU A 1 78 ? 1.749 -20.295 5.094 1.00 97.62 78 GLU A N 1
ATOM 579 C CA . GLU A 1 78 ? 2.279 -19.880 6.396 1.00 97.62 78 GLU A CA 1
ATOM 580 C C . GLU A 1 78 ? 2.480 -18.359 6.457 1.00 97.62 78 GLU A C 1
ATOM 582 O O . GLU A 1 78 ? 2.012 -17.708 7.393 1.00 97.62 78 GLU A O 1
ATOM 587 N N . VAL A 1 79 ? 3.127 -17.776 5.440 1.00 97.94 79 VAL A N 1
ATOM 588 C CA . VAL A 1 79 ? 3.377 -16.327 5.395 1.00 97.94 79 VAL A CA 1
ATOM 589 C C . VAL A 1 79 ? 2.067 -15.555 5.270 1.00 97.94 79 VAL A C 1
ATOM 591 O O . VAL A 1 79 ? 1.892 -14.549 5.954 1.00 97.94 79 VAL A O 1
ATOM 594 N N . TYR A 1 80 ? 1.126 -16.045 4.459 1.00 97.44 80 TYR A N 1
ATOM 595 C CA . TYR A 1 80 ? -0.219 -15.481 4.369 1.00 97.44 80 TYR A CA 1
ATOM 596 C C . TYR A 1 80 ? -0.905 -15.437 5.741 1.00 97.44 80 TYR A C 1
ATOM 598 O O . TYR A 1 80 ? -1.357 -14.376 6.168 1.00 97.44 80 TYR A O 1
ATOM 606 N N . SER A 1 81 ? -0.916 -16.561 6.464 1.00 97.56 81 SER A N 1
ATOM 607 C CA . SER A 1 81 ? -1.597 -16.667 7.761 1.00 97.56 81 SER A CA 1
ATOM 608 C C . SER A 1 81 ? -1.025 -15.673 8.775 1.00 97.56 81 SER A C 1
ATOM 610 O O . SER A 1 81 ? -1.772 -14.900 9.374 1.00 97.56 81 SER A O 1
ATOM 612 N N . ARG A 1 82 ? 0.309 -15.599 8.881 1.00 97.94 82 ARG A N 1
ATOM 613 C CA . ARG A 1 82 ? 0.991 -14.628 9.755 1.00 97.94 82 ARG A CA 1
ATOM 614 C C . ARG A 1 82 ? 0.701 -13.181 9.362 1.00 97.94 82 ARG A C 1
ATOM 616 O O . ARG A 1 82 ? 0.529 -12.324 10.226 1.00 97.94 82 ARG A O 1
ATOM 623 N N . ALA A 1 83 ? 0.654 -12.891 8.063 1.00 97.12 83 ALA A N 1
ATOM 624 C CA . ALA A 1 83 ? 0.379 -11.546 7.574 1.00 97.12 83 ALA A CA 1
ATOM 625 C C . ALA A 1 83 ? -1.066 -11.107 7.867 1.00 97.12 83 ALA A C 1
ATOM 627 O O . ALA A 1 83 ? -1.282 -9.958 8.252 1.00 97.12 83 ALA A O 1
ATOM 628 N N . VAL A 1 84 ? -2.042 -12.015 7.756 1.00 97.50 84 VAL A N 1
ATOM 629 C CA . VAL A 1 84 ? -3.443 -11.750 8.126 1.00 97.50 84 VAL A CA 1
ATOM 630 C C . VAL A 1 84 ? -3.583 -11.513 9.629 1.00 97.50 84 VAL A C 1
ATOM 632 O O . VAL A 1 84 ? -4.238 -10.553 10.037 1.00 97.50 84 VAL A O 1
ATOM 635 N N . GLU A 1 85 ? -2.942 -12.336 10.462 1.00 97.69 85 GLU A N 1
ATOM 636 C CA . GLU A 1 85 ? -2.939 -12.144 11.918 1.00 97.69 85 GLU A CA 1
ATOM 637 C C . GLU A 1 85 ? -2.343 -10.793 12.307 1.00 97.69 85 GLU A C 1
ATOM 639 O O . GLU A 1 85 ? -2.934 -10.059 13.104 1.00 97.69 85 GLU A O 1
ATOM 644 N N . LYS A 1 86 ? -1.218 -10.422 11.688 1.00 96.94 86 LYS A N 1
ATOM 645 C CA . LYS A 1 86 ? -0.616 -9.107 11.884 1.00 96.94 86 LYS A CA 1
ATOM 646 C C . LYS A 1 86 ? -1.569 -7.980 11.478 1.00 96.94 86 LYS A C 1
ATOM 648 O O . LYS A 1 86 ? -1.765 -7.054 12.258 1.00 96.94 86 LYS A O 1
ATOM 653 N N . ALA A 1 87 ? -2.185 -8.063 10.299 1.00 94.94 87 ALA A N 1
ATOM 654 C CA . ALA A 1 87 ? -3.121 -7.041 9.833 1.00 94.94 87 ALA A CA 1
ATOM 655 C C . ALA A 1 87 ? -4.319 -6.885 10.788 1.00 94.94 87 ALA A C 1
ATOM 657 O O . ALA A 1 87 ? -4.774 -5.769 11.041 1.00 94.94 87 ALA A O 1
ATOM 658 N N . LYS A 1 88 ? -4.810 -7.994 11.357 1.00 94.69 88 LYS A N 1
ATOM 659 C CA . LYS A 1 88 ? -5.885 -7.988 12.358 1.00 94.69 88 LYS A CA 1
ATOM 660 C C . LYS A 1 88 ? -5.443 -7.340 13.672 1.00 94.69 88 LYS A C 1
ATOM 662 O O . LYS A 1 88 ? -6.200 -6.563 14.250 1.00 94.69 88 LYS A O 1
ATOM 667 N N . ALA A 1 89 ? -4.236 -7.646 14.146 1.00 95.38 89 ALA A N 1
ATOM 668 C CA . ALA A 1 89 ? -3.679 -7.034 15.349 1.00 95.38 89 ALA A CA 1
ATOM 669 C C . ALA A 1 89 ? -3.515 -5.514 15.183 1.00 95.38 89 ALA A C 1
ATOM 671 O O . ALA A 1 89 ? -3.941 -4.756 16.054 1.00 95.38 89 ALA A O 1
ATOM 672 N N . ASP A 1 90 ? -2.985 -5.076 14.038 1.00 92.62 90 ASP A N 1
ATOM 673 C CA . ASP A 1 90 ? -2.799 -3.659 13.718 1.00 92.62 90 ASP A CA 1
ATOM 674 C C . ASP A 1 90 ? -4.154 -2.915 13.659 1.00 92.62 90 ASP A C 1
ATOM 676 O O . ASP A 1 90 ? -4.279 -1.809 14.188 1.00 92.62 90 ASP A O 1
ATOM 680 N N . MET A 1 91 ? -5.196 -3.537 13.087 1.00 93.94 91 MET A N 1
ATOM 681 C CA . MET A 1 91 ? -6.562 -2.993 13.085 1.00 93.94 91 MET A CA 1
ATOM 682 C C . MET A 1 91 ? -7.106 -2.811 14.506 1.00 93.94 91 MET A C 1
ATOM 684 O O . MET A 1 91 ? -7.577 -1.729 14.850 1.00 93.94 91 MET A O 1
ATOM 688 N N . ASN A 1 92 ? -7.023 -3.855 15.336 1.00 92.69 92 ASN A N 1
ATOM 689 C CA . ASN A 1 92 ? -7.539 -3.823 16.705 1.00 92.69 92 ASN A CA 1
ATOM 690 C C . ASN A 1 92 ? -6.839 -2.754 17.551 1.00 92.69 92 ASN A C 1
ATOM 692 O O . ASN A 1 92 ? -7.509 -2.013 18.268 1.00 92.69 92 ASN A O 1
ATOM 696 N N . ALA A 1 93 ? -5.513 -2.647 17.441 1.00 92.12 93 ALA A N 1
ATOM 697 C CA . ALA A 1 93 ? -4.736 -1.638 18.154 1.00 92.12 93 ALA A CA 1
ATOM 698 C C . ALA A 1 93 ? -5.144 -0.211 17.745 1.00 92.12 93 ALA A C 1
ATOM 700 O O . ALA A 1 93 ? -5.317 0.656 18.599 1.00 92.12 93 ALA A O 1
ATOM 701 N N . ALA A 1 94 ? -5.357 0.030 16.447 1.00 88.69 94 ALA A N 1
ATOM 702 C CA . ALA A 1 94 ? -5.791 1.335 15.952 1.00 88.69 94 ALA A CA 1
ATOM 703 C C . ALA A 1 94 ? -7.217 1.701 16.407 1.00 88.69 94 ALA A C 1
ATOM 705 O O . ALA A 1 94 ? -7.483 2.860 16.738 1.00 88.69 94 ALA A O 1
ATOM 706 N N . THR A 1 95 ? -8.131 0.728 16.461 1.00 87.69 95 THR A N 1
ATOM 707 C CA . THR A 1 95 ? -9.483 0.937 16.999 1.00 87.69 95 THR A CA 1
ATOM 708 C C . THR A 1 95 ? -9.447 1.249 18.495 1.00 87.69 95 THR A C 1
ATOM 710 O O . THR A 1 95 ? -10.027 2.249 18.908 1.00 87.69 95 THR A O 1
ATOM 713 N N . GLN A 1 96 ? -8.700 0.477 19.292 1.00 88.12 96 GLN A N 1
ATOM 714 C CA . GLN A 1 96 ? -8.569 0.706 20.738 1.00 88.12 96 GLN A CA 1
ATOM 715 C C . GLN A 1 96 ? -8.002 2.093 21.053 1.00 88.12 96 GLN A C 1
ATOM 717 O O . GLN A 1 96 ? -8.589 2.828 21.842 1.00 88.12 96 GLN A O 1
ATOM 722 N N . ALA A 1 97 ? -6.930 2.502 20.368 1.00 85.25 97 ALA A N 1
ATOM 723 C CA . ALA A 1 97 ? -6.356 3.837 20.533 1.00 85.25 97 ALA A CA 1
ATOM 724 C C . ALA A 1 97 ? -7.370 4.956 20.219 1.00 85.25 97 ALA A C 1
ATOM 726 O O . ALA A 1 97 ? -7.391 6.001 20.872 1.00 85.25 97 ALA A O 1
ATOM 727 N N . THR A 1 98 ? -8.247 4.734 19.234 1.00 82.81 98 THR A N 1
ATOM 728 C CA . THR A 1 98 ? -9.306 5.689 18.881 1.00 82.81 98 THR A CA 1
ATOM 729 C C . THR A 1 98 ? -10.387 5.761 19.966 1.00 82.81 98 THR A C 1
ATOM 731 O O . THR A 1 98 ? -10.841 6.855 20.314 1.00 82.81 98 THR A O 1
ATOM 734 N N . ASP A 1 99 ? -10.782 4.619 20.528 1.00 81.75 99 ASP A N 1
ATOM 735 C CA . ASP A 1 99 ? -11.798 4.531 21.582 1.00 81.75 99 ASP A CA 1
ATOM 736 C C . ASP A 1 99 ? -11.309 5.121 22.916 1.00 81.75 99 ASP A C 1
ATOM 738 O O . ASP A 1 99 ? -12.052 5.843 23.591 1.00 81.75 99 ASP A O 1
ATOM 742 N N . GLU A 1 100 ? -10.043 4.892 23.273 1.00 82.19 100 GLU A N 1
ATOM 743 C CA . GLU A 1 100 ? -9.390 5.488 24.446 1.00 82.19 100 GLU A CA 1
ATOM 744 C C . GLU A 1 100 ? -9.323 7.015 24.341 1.00 82.19 100 GLU A C 1
ATOM 746 O O . GLU A 1 100 ? -9.671 7.732 25.287 1.00 82.19 100 GLU A O 1
ATOM 751 N N . MET A 1 101 ? -8.944 7.530 23.167 1.00 82.94 101 MET A N 1
ATOM 752 C CA . MET A 1 101 ? -8.911 8.968 22.900 1.00 82.94 101 MET A CA 1
ATOM 753 C C . MET A 1 101 ? -10.309 9.589 23.017 1.00 82.94 101 MET A C 1
ATOM 755 O O . MET A 1 101 ? -10.480 10.640 23.642 1.00 82.94 101 MET A O 1
ATOM 759 N N . ARG A 1 102 ? -11.330 8.920 22.466 1.00 84.81 102 ARG A N 1
ATOM 760 C CA . ARG A 1 102 ? -12.725 9.377 22.528 1.00 84.81 102 ARG A CA 1
ATOM 761 C C . ARG A 1 102 ? -13.246 9.409 23.966 1.00 84.81 102 ARG A C 1
ATOM 763 O O . ARG A 1 102 ? -13.860 10.393 24.379 1.00 84.81 102 ARG A O 1
ATOM 770 N N . SER A 1 103 ? -12.956 8.362 24.736 1.00 84.94 103 SER A N 1
ATOM 771 C CA . SER A 1 103 ? -13.333 8.255 26.149 1.00 84.94 103 SER A CA 1
ATOM 772 C C . SER A 1 103 ? -12.673 9.354 26.982 1.00 84.94 103 SER A C 1
ATOM 774 O O . SER A 1 103 ? -13.358 10.064 27.718 1.00 84.94 103 SER A O 1
ATOM 776 N N . SER A 1 104 ? -11.371 9.577 26.789 1.00 84.38 104 SER A N 1
ATOM 777 C CA . SER A 1 104 ? -10.602 10.621 27.479 1.00 84.38 104 SER A CA 1
ATOM 778 C C . SER A 1 104 ? -11.131 12.026 27.172 1.00 84.38 104 SER A C 1
ATOM 780 O O . SER A 1 104 ? -11.317 12.836 28.078 1.00 84.38 104 SER A O 1
ATOM 782 N N . SER A 1 105 ? -11.458 12.304 25.906 1.00 82.31 105 SER A N 1
ATOM 783 C CA . SER A 1 105 ? -12.052 13.582 25.496 1.00 82.31 105 SER A CA 1
ATOM 784 C C . SER A 1 105 ? -13.427 13.819 26.135 1.00 82.31 105 SER A C 1
ATOM 786 O O . SER A 1 105 ? -13.696 14.921 26.614 1.00 82.31 105 SER A O 1
ATOM 788 N N . SER A 1 106 ? -14.269 12.782 26.232 1.00 81.38 106 SER A N 1
ATOM 789 C CA . SER A 1 106 ? -15.584 12.894 26.879 1.00 81.38 106 SER A CA 1
ATOM 790 C C . SER A 1 106 ? -15.495 13.235 28.372 1.00 81.38 106 SER A C 1
ATOM 792 O O . SER A 1 106 ? -16.305 14.015 28.878 1.00 81.38 106 SER A O 1
ATOM 794 N N . LEU A 1 107 ? -14.481 12.709 29.070 1.00 78.31 107 LEU A N 1
ATOM 795 C CA . LEU A 1 107 ? -14.244 12.991 30.486 1.00 78.31 107 LEU A CA 1
ATOM 796 C C . LEU A 1 107 ? -13.841 14.454 30.697 1.00 78.31 107 LEU A C 1
ATOM 798 O O . LEU A 1 107 ? -14.406 15.117 31.566 1.00 78.31 107 LEU A O 1
ATOM 802 N N . LEU A 1 108 ? -12.947 14.977 29.852 1.00 79.88 108 LEU A N 1
ATOM 803 C CA . LEU A 1 108 ? -12.524 16.381 29.885 1.00 79.88 108 LEU A CA 1
ATOM 804 C C . LEU A 1 108 ? -13.690 17.343 29.611 1.00 79.88 108 LEU A C 1
ATOM 806 O O . LEU A 1 108 ? -13.849 18.349 30.303 1.00 79.88 108 LEU A O 1
ATOM 810 N N . GLN A 1 109 ? -14.552 17.019 28.643 1.00 77.38 109 GLN A N 1
ATOM 811 C CA . GLN A 1 109 ? -15.732 17.831 28.334 1.00 77.38 109 GLN A CA 1
ATOM 812 C C . GLN A 1 109 ? -16.706 17.887 29.522 1.00 77.38 109 GLN A C 1
ATOM 814 O O . GLN A 1 109 ? -17.295 18.930 29.811 1.00 77.38 109 GLN A O 1
ATOM 819 N N . ARG A 1 110 ? -16.861 16.762 30.231 1.00 74.94 110 ARG A N 1
ATOM 820 C CA . ARG A 1 110 ? -17.747 16.657 31.392 1.00 74.94 110 ARG A CA 1
ATOM 821 C C . ARG A 1 110 ? -17.216 17.432 32.594 1.00 74.94 110 ARG A C 1
ATOM 823 O O . ARG A 1 110 ? -18.016 18.032 33.301 1.00 74.94 110 ARG A O 1
ATOM 830 N N . THR A 1 111 ? -15.900 17.455 32.807 1.00 73.75 111 THR A N 1
ATOM 831 C CA . THR A 1 111 ? -15.294 18.267 33.873 1.00 73.75 111 THR A CA 1
ATOM 832 C C . THR A 1 111 ? -15.400 19.764 33.592 1.00 73.75 111 THR A C 1
ATOM 834 O O . THR A 1 111 ? -15.638 20.527 34.516 1.00 73.75 111 THR A O 1
ATOM 837 N N . ILE A 1 112 ? -15.298 20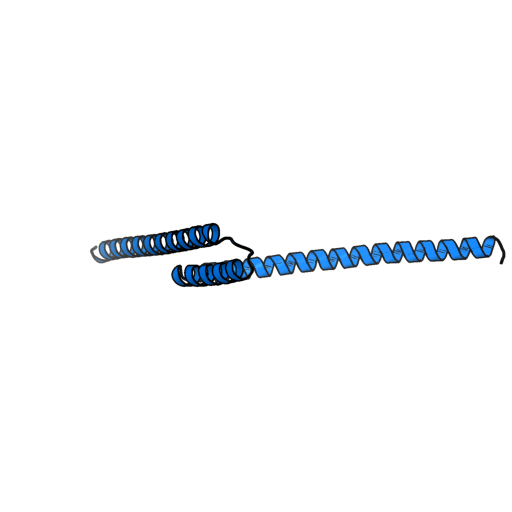.189 32.328 1.00 74.56 112 ILE A N 1
ATOM 838 C CA . ILE A 1 112 ? -15.398 21.610 31.952 1.00 74.56 112 ILE A CA 1
ATOM 839 C C . ILE A 1 112 ? -16.834 22.130 32.107 1.00 74.56 112 ILE A C 1
ATOM 841 O O . ILE A 1 112 ? -17.029 23.199 32.668 1.00 74.56 112 ILE A O 1
ATOM 845 N N . ASN A 1 113 ? -17.845 21.365 31.682 1.00 70.00 113 ASN A N 1
ATOM 846 C CA . ASN A 1 113 ? -19.251 21.786 31.775 1.00 70.00 113 ASN A CA 1
ATOM 847 C C . ASN A 1 113 ? -19.851 21.700 33.196 1.00 70.00 113 ASN A C 1
ATOM 849 O O . ASN A 1 113 ? -21.003 22.081 33.387 1.00 70.00 113 ASN A O 1
ATOM 853 N N . ALA A 1 114 ? -19.118 21.147 34.167 1.00 62.09 114 ALA A N 1
ATOM 854 C CA . ALA A 1 114 ? -19.545 21.024 35.563 1.00 62.09 114 ALA A CA 1
ATOM 855 C C . ALA A 1 114 ? -18.964 22.122 36.481 1.00 62.09 114 ALA A C 1
ATOM 857 O O . ALA A 1 114 ? -19.160 22.047 37.695 1.00 62.09 114 ALA A O 1
ATOM 858 N N . THR A 1 115 ? -18.265 23.111 35.911 1.00 55.38 115 THR A N 1
ATOM 859 C CA . THR A 1 115 ? -17.711 24.291 36.604 1.00 55.38 115 THR A CA 1
ATOM 860 C C . THR A 1 115 ? -18.438 25.543 36.139 1.00 55.38 115 THR A C 1
ATOM 862 O O . THR A 1 115 ? -18.667 26.430 36.987 1.00 55.38 115 THR A O 1
#

Foldseek 3Di:
DDPVVVVVVVVVVVVVVVVVVVVVVVVVVVVVVVVVVVVVVVVVVVVVVVVPDQLVRQLVVQLVVLVVCVVVVVDDPVRSVVSNVVSVVSSVVRVVVVVVVVVVVVVVVVVVVVD